Protein AF-A0A5E4IRG2-F1 (afdb_monomer)

Secondary structure (DSSP, 8-state):
---S------SS--HHHHHHHHHHHHH--S--EE-SS--SHHHHHHHHHHT-SEE---HHHHHHHTSTTHHHHHHHHHHHHHHHH-

Mean predicted aligned error: 8.49 Å

Radius of gyration: 13.73 Å; Cα contacts (8 Å, |Δi|>4): 96; chains: 1; bounding box: 34×24×32 Å

Foldseek 3Di:
DDDPDDQDADPDDPVVQLVVLLVCVVVDPDAAEAEHRPQALVVLLSNVVSVHPYYHYDPNLVVLCPDVVSVVVSVVVVVSNVVSND

Nearest PDB structures (foldseek):
  5n2p-assembly1_A  TM=6.704E-01  e=8.360E-03  Saccharolobus solfataricus
  1ep3-assembly1_A  TM=6.184E-01  e=1.720E-02  Lactococcus lactis
  1ep2-assembly1_A-2  TM=6.128E-01  e=5.247E-02  Lactococcus lactis
  1p0n-assembly1_B  TM=8.086E-01  e=1.005E+00  Bacillus subtilis
  1p0k-assembly1_A  TM=8.010E-01  e=1.146E+00  Bacillus subtilis

Solvent-accessible surface area (backbone atoms only — not comparable to full-atom values): 5145 Å² total; per-residue (Å²): 142,86,82,91,77,70,92,52,84,37,98,65,79,55,70,66,57,48,52,48,44,40,56,46,52,75,76,41,92,65,87,43,71,48,62,80,36,50,75,51,43,65,53,46,41,52,40,47,73,39,64,35,75,44,77,41,64,57,60,54,50,56,57,38,50,75,40,89,64,10,70,61,48,42,54,50,51,53,51,52,41,48,68,37,68,110

Sequence (86 aa):
MARFGVTGERSEMSPVTIEAVKRIKKVCKLPVYVGFGISTPEHVKLLKKAGADGAIIGSAIIKLLDEKDGIKRVADFTKELKLASE

pLDDT: mean 75.39, std 13.15, range [38.06, 89.06]

Structure (mmCIF, N/CA/C/O backbone):
data_AF-A0A5E4IRG2-F1
#
_entry.id   AF-A0A5E4IRG2-F1
#
loop_
_atom_site.group_PDB
_atom_site.id
_atom_site.type_symbol
_atom_site.label_atom_id
_atom_site.label_alt_id
_atom_site.label_comp_id
_atom_site.label_asym_id
_atom_site.label_entity_id
_atom_site.label_seq_id
_atom_site.pdbx_PDB_ins_code
_atom_site.Cartn_x
_atom_site.Cartn_y
_atom_site.Cartn_z
_atom_site.occupancy
_atom_site.B_iso_or_equiv
_atom_site.auth_seq_id
_atom_site.auth_comp_id
_atom_site.auth_asym_id
_atom_site.auth_atom_id
_atom_site.pdbx_PDB_model_num
ATOM 1 N N . MET A 1 1 ?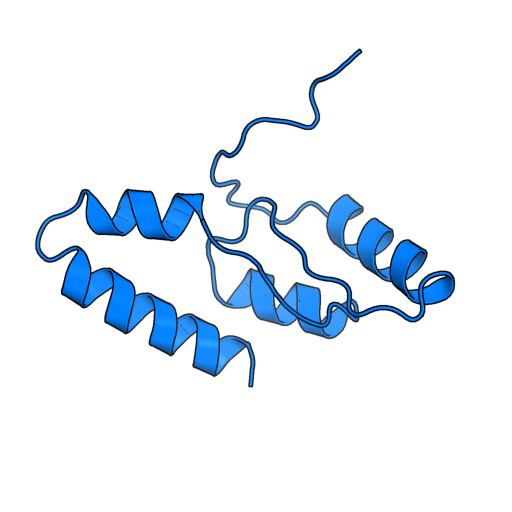 -20.332 18.075 -13.993 1.00 38.06 1 MET A N 1
ATOM 2 C CA . MET A 1 1 ? -19.683 17.775 -12.699 1.00 38.06 1 MET A CA 1
ATOM 3 C C . MET A 1 1 ? -18.879 16.486 -12.827 1.00 38.06 1 MET A C 1
ATOM 5 O O . MET A 1 1 ? -19.456 15.420 -12.729 1.00 38.06 1 MET A O 1
ATOM 9 N N . ALA A 1 2 ? -17.579 16.591 -13.114 1.00 46.78 2 ALA A N 1
ATOM 10 C CA . ALA A 1 2 ? -16.578 15.532 -12.940 1.00 46.78 2 ALA A CA 1
ATOM 11 C C . ALA A 1 2 ? -15.202 16.129 -13.267 1.00 46.78 2 ALA A C 1
ATOM 13 O O . ALA A 1 2 ? -14.938 16.347 -14.440 1.00 46.78 2 ALA A O 1
ATOM 14 N N . ARG A 1 3 ? -14.351 16.420 -12.269 1.00 41.44 3 ARG A N 1
ATOM 15 C CA . ARG A 1 3 ? -12.884 16.574 -12.440 1.00 41.44 3 ARG A CA 1
ATOM 16 C C . ARG A 1 3 ? -12.117 16.279 -11.133 1.00 41.44 3 ARG A C 1
ATOM 18 O O . ARG A 1 3 ? -11.227 17.020 -10.741 1.00 41.44 3 ARG A O 1
ATOM 25 N N . PHE A 1 4 ? -12.426 15.157 -10.484 1.00 47.34 4 PHE A N 1
ATOM 26 C CA . PHE A 1 4 ? -11.473 14.427 -9.631 1.00 47.34 4 PHE A CA 1
ATOM 27 C C . PHE A 1 4 ? -11.113 13.137 -10.373 1.00 47.34 4 PHE A C 1
ATOM 29 O O . PHE A 1 4 ? -11.537 12.050 -10.009 1.00 47.34 4 PHE A O 1
ATOM 36 N N . GLY A 1 5 ? -10.463 13.275 -11.527 1.00 53.47 5 GLY A N 1
ATOM 37 C CA . GLY A 1 5 ? -10.324 12.166 -12.464 1.00 53.47 5 GLY A CA 1
ATOM 38 C C . GLY A 1 5 ? -9.444 12.531 -13.642 1.00 53.47 5 GLY A C 1
ATOM 39 O O . GLY A 1 5 ? -9.936 12.893 -14.702 1.00 53.47 5 GLY A O 1
ATOM 40 N N . VAL A 1 6 ? -8.137 12.440 -13.433 1.00 40.75 6 VAL A N 1
ATOM 41 C CA . VAL A 1 6 ? -7.215 11.943 -14.453 1.00 40.75 6 VAL A CA 1
ATOM 42 C C . VAL A 1 6 ? -6.325 10.934 -13.738 1.00 40.75 6 VAL A C 1
ATOM 44 O O . VAL A 1 6 ? -5.843 11.206 -12.638 1.00 40.75 6 VAL A O 1
ATOM 47 N N . THR A 1 7 ? -6.146 9.761 -14.330 1.00 47.16 7 THR A N 1
ATOM 48 C CA . THR A 1 7 ? -5.252 8.669 -13.906 1.00 47.16 7 THR A CA 1
ATOM 49 C C . THR A 1 7 ? -3.775 9.037 -14.113 1.00 47.16 7 THR A C 1
ATOM 51 O O . THR A 1 7 ? -2.979 8.227 -14.586 1.00 47.16 7 THR A O 1
ATOM 54 N N . GLY A 1 8 ? -3.415 10.283 -13.797 1.00 44.38 8 GLY A N 1
ATOM 55 C CA . GLY A 1 8 ? -2.063 10.815 -13.895 1.00 44.38 8 GLY A CA 1
ATOM 56 C C . GLY A 1 8 ? -1.336 10.672 -12.566 1.00 44.38 8 GLY A C 1
ATOM 57 O O . GLY A 1 8 ? -1.913 10.932 -11.507 1.00 44.38 8 GLY A O 1
ATOM 58 N N . GLU A 1 9 ? -0.074 10.257 -12.636 1.00 46.28 9 GLU A N 1
ATOM 59 C CA . GLU A 1 9 ? 0.867 10.337 -11.522 1.00 46.28 9 GLU A CA 1
ATOM 60 C C . GLU A 1 9 ? 0.782 11.736 -10.886 1.00 46.28 9 GLU A C 1
ATOM 62 O O . GLU A 1 9 ? 0.951 12.757 -11.552 1.00 46.28 9 GLU A O 1
ATOM 67 N N . ARG A 1 10 ? 0.431 11.812 -9.604 1.00 54.44 10 ARG A N 1
ATOM 68 C CA . ARG A 1 10 ? 0.560 13.051 -8.836 1.00 54.44 10 ARG A CA 1
ATOM 69 C C . ARG A 1 10 ? 1.676 12.827 -7.839 1.00 54.44 10 ARG A C 1
ATOM 71 O O . ARG A 1 10 ? 1.628 11.860 -7.085 1.00 54.44 10 ARG A O 1
ATOM 78 N N . SER A 1 11 ? 2.654 13.726 -7.852 1.00 51.12 11 SER A N 1
ATOM 79 C CA . SER A 1 11 ? 3.805 13.684 -6.948 1.00 51.12 11 SER A CA 1
ATOM 80 C C . SER A 1 11 ? 3.423 13.860 -5.479 1.00 51.12 11 SER A C 1
ATOM 82 O O . SER A 1 11 ? 4.200 13.488 -4.613 1.00 51.12 11 SER A O 1
ATOM 84 N N . GLU A 1 12 ? 2.225 14.380 -5.192 1.00 52.28 12 GLU A N 1
ATOM 85 C CA . GLU A 1 12 ? 1.742 14.609 -3.832 1.00 52.28 12 GLU A CA 1
ATOM 86 C C . GLU A 1 12 ? 0.444 13.848 -3.562 1.00 52.28 12 GLU A C 1
ATOM 88 O O . GLU A 1 12 ? -0.586 14.037 -4.225 1.00 52.28 12 GLU A O 1
ATOM 93 N N . MET A 1 13 ? 0.486 12.992 -2.541 1.00 59.44 13 MET A N 1
ATOM 94 C CA . MET A 1 13 ? -0.708 12.397 -1.963 1.00 59.44 13 MET A CA 1
ATOM 95 C C . MET A 1 13 ? -1.546 13.494 -1.306 1.00 59.44 13 MET A C 1
ATOM 97 O O . MET A 1 13 ? -1.176 14.046 -0.273 1.00 59.44 13 MET A O 1
ATOM 101 N N . SER A 1 14 ? -2.700 13.803 -1.897 1.00 62.47 14 SER A N 1
ATOM 102 C CA . SER A 1 14 ? -3.586 14.816 -1.330 1.00 62.47 14 SER A CA 1
ATOM 103 C C . SER A 1 14 ? -4.051 14.386 0.072 1.00 62.47 14 SER A C 1
ATOM 105 O O . SER A 1 14 ? -4.524 13.253 0.225 1.00 62.47 14 SER A O 1
ATOM 107 N N . PRO A 1 15 ? -3.993 15.269 1.089 1.00 65.94 15 PRO A N 1
ATOM 108 C CA . PRO A 1 15 ? -4.479 14.968 2.441 1.00 65.94 15 PRO A CA 1
ATOM 109 C C . PRO A 1 15 ? -5.959 14.550 2.454 1.00 65.94 15 PRO A C 1
ATOM 111 O O . PRO A 1 15 ? -6.384 13.773 3.309 1.00 65.94 15 PRO A O 1
ATOM 114 N N . VAL A 1 16 ? -6.717 14.972 1.437 1.00 68.75 16 VAL A N 1
ATOM 115 C CA . VAL A 1 16 ? -8.104 14.564 1.183 1.00 68.75 16 VAL A CA 1
ATOM 116 C C . VAL A 1 16 ? -8.234 13.046 1.006 1.00 68.75 16 VAL A C 1
ATOM 118 O O . VAL A 1 16 ? -9.198 12.455 1.487 1.00 68.75 16 VAL A O 1
ATOM 121 N N . THR A 1 17 ? -7.262 12.384 0.371 1.00 73.38 17 THR A N 1
ATOM 122 C CA . THR A 1 17 ? -7.277 10.925 0.174 1.00 73.38 17 THR A CA 1
ATOM 123 C C . THR A 1 17 ? -7.129 10.188 1.503 1.00 73.38 17 THR A C 1
ATOM 125 O O . THR A 1 17 ? -7.854 9.232 1.760 1.00 73.38 17 THR A O 1
ATOM 128 N N . ILE A 1 18 ? -6.234 10.652 2.380 1.00 76.44 18 ILE A N 1
ATOM 129 C CA . ILE A 1 18 ? -6.014 10.052 3.706 1.00 76.44 18 ILE A CA 1
ATOM 130 C C . ILE A 1 18 ? -7.271 10.214 4.571 1.00 76.44 18 ILE A C 1
ATOM 132 O O . ILE A 1 18 ? -7.702 9.269 5.236 1.00 76.44 18 ILE A O 1
ATOM 136 N N . GLU A 1 19 ? -7.893 11.393 4.544 1.00 80.19 19 GLU A N 1
ATOM 137 C CA . GLU A 1 19 ? -9.131 11.638 5.283 1.00 80.19 19 GLU A CA 1
ATOM 138 C C . GLU A 1 19 ? -10.297 10.796 4.748 1.00 80.19 19 GLU A C 1
ATOM 140 O O . GLU A 1 19 ? -11.041 10.198 5.532 1.00 80.19 19 GLU A O 1
ATOM 145 N N . ALA A 1 20 ? -10.411 10.666 3.423 1.00 81.19 20 ALA A N 1
ATOM 146 C CA . ALA A 1 20 ? -11.404 9.810 2.785 1.00 81.19 20 ALA A CA 1
ATOM 147 C C . ALA A 1 20 ? -11.235 8.342 3.202 1.00 81.19 20 ALA A C 1
ATOM 149 O O . ALA A 1 20 ? -12.215 7.712 3.597 1.00 81.19 20 ALA A O 1
ATOM 150 N N . VAL A 1 21 ? -10.005 7.818 3.203 1.00 82.81 21 VAL A N 1
ATOM 151 C CA . VAL A 1 21 ? -9.705 6.454 3.672 1.00 82.81 21 VAL A CA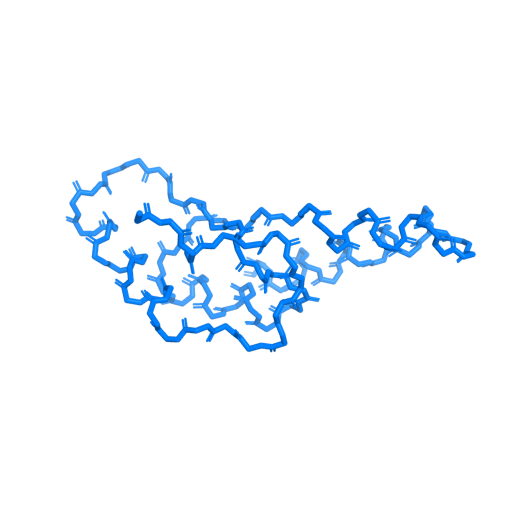 1
ATOM 152 C C . VAL A 1 21 ? -10.141 6.271 5.120 1.00 82.81 21 VAL A C 1
ATOM 154 O O . VAL A 1 21 ? -10.886 5.337 5.413 1.00 82.81 21 VAL A O 1
ATOM 157 N N . LYS A 1 22 ? -9.761 7.185 6.022 1.00 82.62 22 LYS A N 1
ATOM 158 C CA . LYS A 1 22 ? -10.163 7.115 7.438 1.00 82.62 22 LYS A CA 1
ATOM 159 C C . LYS A 1 22 ? -11.680 7.143 7.606 1.00 82.62 22 LYS A C 1
ATOM 161 O O . LYS A 1 22 ? -12.223 6.417 8.439 1.00 82.62 22 LYS A O 1
ATOM 166 N N . ARG A 1 23 ? -12.379 7.975 6.831 1.00 84.62 23 ARG A N 1
ATOM 167 C CA . ARG A 1 23 ? -13.841 8.091 6.886 1.00 84.62 23 ARG A CA 1
ATOM 168 C C . ARG A 1 23 ? -14.526 6.830 6.366 1.00 84.62 23 ARG A C 1
ATOM 170 O O . ARG A 1 23 ? -15.449 6.347 7.014 1.00 84.62 23 ARG A O 1
ATOM 177 N N . ILE A 1 24 ? -14.048 6.277 5.252 1.00 84.06 24 ILE A N 1
ATOM 178 C CA . ILE A 1 24 ? -14.567 5.036 4.664 1.00 84.06 24 ILE A CA 1
ATOM 179 C C . ILE A 1 24 ? -14.301 3.862 5.605 1.00 84.06 24 ILE A C 1
ATOM 181 O O . ILE A 1 24 ? -15.216 3.093 5.876 1.00 84.06 24 ILE A O 1
ATOM 185 N N . LYS A 1 25 ? -13.103 3.757 6.188 1.00 83.06 25 LYS A N 1
ATOM 186 C CA . LYS A 1 25 ? -12.749 2.666 7.108 1.00 83.06 25 LYS A CA 1
ATOM 187 C C . LYS A 1 25 ? -13.581 2.670 8.398 1.00 83.06 25 LYS A C 1
ATOM 189 O O . LYS A 1 25 ? -13.820 1.614 8.969 1.00 83.06 25 LYS A O 1
ATOM 194 N N . LYS A 1 26 ? -14.077 3.833 8.840 1.00 84.12 26 LYS A N 1
ATOM 195 C CA . LYS A 1 26 ? -14.998 3.930 9.989 1.00 84.12 26 LYS A CA 1
ATOM 196 C C . LYS A 1 26 ? -16.379 3.326 9.723 1.00 84.12 26 LYS A C 1
ATOM 198 O O . LYS A 1 26 ? -17.032 2.900 10.668 1.00 84.12 26 LYS A O 1
ATOM 203 N N . VAL A 1 27 ? -16.838 3.322 8.472 1.00 86.75 27 VAL A N 1
ATOM 204 C CA . VAL A 1 27 ? -18.192 2.865 8.101 1.00 86.75 27 VAL A CA 1
ATOM 205 C C . VAL A 1 27 ? -18.185 1.547 7.327 1.00 86.75 27 VAL A C 1
ATOM 207 O O . VAL A 1 27 ? -19.187 0.839 7.303 1.00 86.75 27 VAL A O 1
ATOM 210 N N . CYS A 1 28 ? -17.056 1.199 6.712 1.00 78.88 28 CYS A N 1
ATOM 211 C CA . CYS A 1 28 ? -16.896 0.036 5.859 1.00 78.88 28 CYS A CA 1
ATOM 212 C C . CYS A 1 28 ? -16.047 -1.026 6.561 1.00 78.88 28 CYS A C 1
ATOM 214 O O . CYS A 1 28 ? -14.905 -0.778 6.943 1.00 78.88 28 CYS A O 1
ATOM 216 N N . LYS A 1 29 ? -16.608 -2.230 6.696 1.00 80.19 29 LYS A N 1
ATOM 217 C CA . LYS A 1 29 ? -15.912 -3.405 7.247 1.00 80.19 29 LYS A CA 1
ATOM 218 C C . LYS A 1 29 ? -15.144 -4.200 6.185 1.00 80.19 29 LYS A C 1
ATOM 220 O O . LYS A 1 29 ? -14.445 -5.146 6.528 1.00 80.19 29 LYS A O 1
ATOM 225 N N . LEU A 1 30 ? -15.297 -3.840 4.911 1.00 85.19 30 LEU A N 1
ATOM 226 C CA . LEU A 1 30 ? -1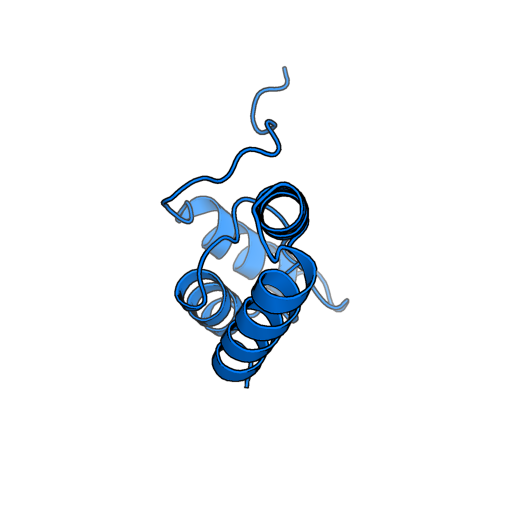4.573 -4.453 3.802 1.00 85.19 30 LEU A CA 1
ATOM 227 C C . LEU A 1 30 ? -13.144 -3.890 3.714 1.00 85.19 30 LEU A C 1
ATOM 229 O O . LEU A 1 30 ? -12.892 -2.774 4.186 1.00 85.19 30 LEU A O 1
ATOM 233 N N . PRO A 1 31 ? -12.206 -4.640 3.115 1.00 82.38 31 PRO A N 1
ATOM 234 C CA . PRO A 1 31 ? -10.863 -4.139 2.862 1.00 82.38 31 PRO A CA 1
ATOM 235 C C . PRO A 1 31 ? -10.903 -2.936 1.907 1.00 82.38 31 PRO A C 1
ATOM 237 O O . PRO A 1 31 ? -11.579 -2.953 0.876 1.00 82.38 31 PRO A O 1
ATOM 240 N N . VAL A 1 32 ? -10.191 -1.872 2.273 1.00 83.06 32 VAL A N 1
ATOM 241 C CA . VAL A 1 32 ? -10.135 -0.595 1.560 1.00 83.06 32 VAL A CA 1
ATOM 242 C C . VAL A 1 32 ? -8.814 -0.512 0.806 1.00 83.06 32 VAL A C 1
ATOM 244 O O . VAL A 1 32 ? -7.745 -0.422 1.409 1.00 83.06 32 VAL A O 1
ATOM 247 N N . TYR A 1 33 ? -8.906 -0.491 -0.521 1.00 82.81 33 TYR A N 1
ATOM 248 C CA . TYR A 1 33 ? -7.769 -0.324 -1.423 1.00 82.81 33 TYR A CA 1
ATOM 249 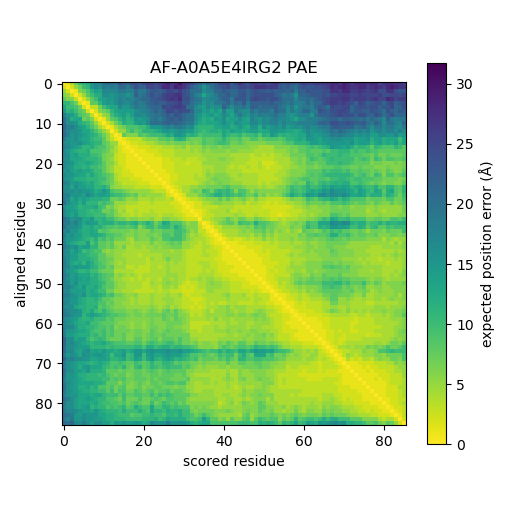C C . TYR A 1 33 ? -7.792 1.063 -2.063 1.00 82.81 33 TYR A C 1
ATOM 251 O O . TYR A 1 33 ? -8.852 1.556 -2.453 1.00 82.81 33 TYR A O 1
ATOM 259 N N . VAL A 1 34 ? -6.625 1.692 -2.199 1.00 81.94 34 VAL A N 1
ATOM 260 C CA . VAL A 1 34 ? -6.500 3.046 -2.767 1.00 81.94 34 VAL A CA 1
ATOM 261 C C . VAL A 1 34 ? -5.707 2.998 -4.062 1.00 81.94 34 VAL A C 1
ATOM 263 O O . VAL A 1 34 ? -4.623 2.437 -4.077 1.00 81.94 34 VAL A O 1
ATOM 266 N N . GLY A 1 35 ? -6.231 3.586 -5.141 1.00 75.38 35 GLY A N 1
ATOM 267 C CA . GLY A 1 35 ? -5.628 3.501 -6.482 1.00 75.38 35 GLY A CA 1
ATOM 268 C C . GLY A 1 35 ? -5.232 4.822 -7.140 1.00 75.38 35 GLY A C 1
ATOM 269 O O . GLY A 1 35 ? -4.895 4.840 -8.320 1.00 75.38 35 GLY A O 1
ATOM 270 N N . PHE A 1 36 ? -5.308 5.946 -6.426 1.00 69.06 36 P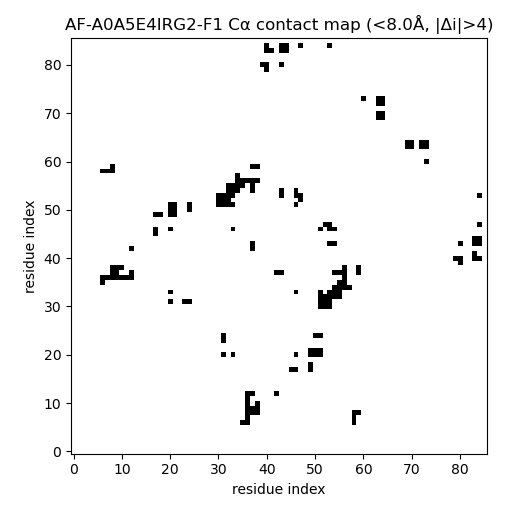HE A N 1
ATOM 271 C CA . PHE A 1 36 ? -5.089 7.271 -7.013 1.00 69.06 36 PHE A CA 1
ATOM 272 C C . PHE A 1 36 ? -3.708 7.837 -6.661 1.00 69.06 36 PHE A C 1
ATOM 274 O O . PHE A 1 36 ? -3.459 8.177 -5.508 1.00 69.06 36 PHE A O 1
ATOM 281 N N . GLY A 1 37 ? -2.838 7.994 -7.668 1.00 63.56 37 GLY A N 1
ATOM 282 C CA . GLY A 1 37 ? -1.585 8.760 -7.554 1.00 63.56 37 GLY A CA 1
ATOM 283 C C . GLY A 1 37 ? -0.489 8.100 -6.711 1.00 63.56 37 GLY A C 1
ATOM 284 O O . GLY A 1 37 ? 0.310 8.784 -6.076 1.00 63.56 37 GLY A O 1
ATOM 285 N N . ILE A 1 38 ? -0.456 6.770 -6.657 1.00 71.38 38 ILE A N 1
ATOM 286 C CA . ILE A 1 38 ? 0.568 6.038 -5.910 1.00 71.38 38 ILE A CA 1
ATOM 287 C C . ILE A 1 38 ? 1.738 5.768 -6.850 1.00 71.38 38 ILE A C 1
ATOM 289 O O . ILE A 1 38 ? 1.669 4.877 -7.693 1.00 71.38 38 ILE A O 1
ATOM 293 N N . SER A 1 39 ? 2.792 6.566 -6.705 1.00 70.62 39 SER A N 1
ATOM 294 C CA . SER A 1 39 ? 4.008 6.463 -7.521 1.00 70.62 39 SER A CA 1
ATOM 295 C C . SER A 1 39 ? 5.269 6.245 -6.684 1.00 70.62 39 SER A C 1
ATOM 297 O O . SER A 1 39 ? 6.329 6.009 -7.248 1.00 70.62 39 SER A O 1
ATOM 299 N N . THR A 1 40 ? 5.172 6.313 -5.353 1.00 74.94 40 THR A N 1
ATOM 300 C CA . THR A 1 40 ? 6.314 6.189 -4.438 1.00 74.94 40 THR A CA 1
ATOM 301 C C . THR A 1 40 ? 6.012 5.234 -3.278 1.00 74.94 40 THR A C 1
ATOM 303 O O . THR A 1 40 ? 4.857 5.101 -2.857 1.00 74.94 40 THR A O 1
ATOM 306 N N . PRO A 1 41 ? 7.040 4.588 -2.702 1.00 78.25 41 PRO A N 1
ATOM 307 C CA . PRO A 1 41 ? 6.888 3.752 -1.509 1.00 78.25 41 PRO A CA 1
ATOM 308 C C . PRO A 1 41 ? 6.387 4.540 -0.286 1.00 78.25 41 PRO A C 1
ATOM 310 O O . PRO A 1 41 ? 5.675 4.004 0.564 1.00 78.25 41 PRO A O 1
ATOM 313 N N . GLU A 1 42 ? 6.699 5.832 -0.190 1.00 78.69 42 GLU A N 1
ATOM 314 C CA . GLU A 1 42 ? 6.223 6.688 0.903 1.00 78.69 42 GLU A CA 1
ATOM 315 C C . GLU A 1 42 ? 4.701 6.859 0.898 1.00 78.69 42 GLU A C 1
ATOM 317 O O . GLU A 1 42 ? 4.071 6.825 1.958 1.00 78.69 42 GLU A O 1
ATOM 322 N N . HIS A 1 43 ? 4.090 6.948 -0.288 1.00 76.25 43 HIS A N 1
ATOM 323 C CA . HIS A 1 43 ? 2.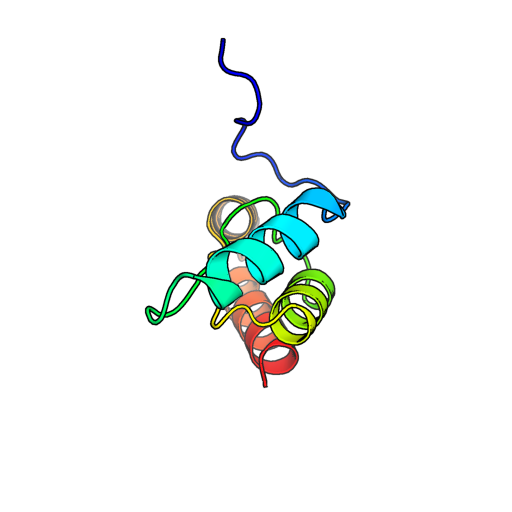635 6.965 -0.435 1.00 76.25 43 HIS A CA 1
ATOM 324 C C . HIS A 1 43 ? 2.007 5.699 0.168 1.00 76.25 43 HIS A C 1
ATOM 326 O O . HIS A 1 43 ? 1.022 5.785 0.901 1.00 76.25 43 HIS A O 1
ATOM 332 N N . VAL A 1 44 ? 2.610 4.528 -0.053 1.00 78.31 44 VAL A N 1
ATOM 333 C CA . VAL A 1 44 ? 2.132 3.259 0.523 1.00 78.31 44 VAL A CA 1
ATOM 334 C C . VAL A 1 44 ? 2.197 3.287 2.053 1.00 78.31 44 VAL A C 1
ATOM 336 O O . VAL A 1 44 ? 1.215 2.946 2.717 1.00 78.31 44 VAL A O 1
ATOM 339 N N . LYS A 1 45 ? 3.298 3.788 2.631 1.00 81.12 45 LYS A N 1
ATOM 340 C CA . LYS A 1 45 ? 3.444 3.931 4.092 1.00 81.12 45 LYS A CA 1
ATOM 341 C C . LYS A 1 45 ? 2.402 4.878 4.691 1.00 81.12 45 LYS A C 1
ATOM 343 O O . LYS A 1 45 ? 1.847 4.586 5.753 1.00 81.12 45 LYS A O 1
ATOM 348 N N . LEU A 1 46 ? 2.116 6.000 4.027 1.00 79.31 46 LEU A N 1
ATOM 349 C CA . LEU A 1 46 ? 1.090 6.953 4.466 1.00 79.31 46 LEU A CA 1
ATOM 350 C C . LEU A 1 46 ? -0.315 6.338 4.428 1.00 79.31 46 LEU A C 1
ATOM 352 O O . LEU A 1 46 ? -1.080 6.509 5.378 1.00 79.31 46 LEU A O 1
ATOM 356 N N . LEU A 1 47 ? -0.640 5.577 3.381 1.00 79.94 47 LEU A N 1
ATOM 357 C CA . LEU A 1 47 ? -1.927 4.886 3.253 1.00 79.94 47 LEU A CA 1
ATOM 358 C C . LEU A 1 47 ? -2.107 3.798 4.309 1.00 79.94 47 LEU A C 1
ATOM 360 O O . LEU A 1 47 ? -3.167 3.722 4.934 1.00 79.94 47 LEU A O 1
ATOM 364 N N . LYS A 1 48 ? -1.058 3.015 4.571 1.00 81.50 48 LYS A N 1
ATOM 365 C CA . LYS A 1 48 ? -1.058 2.016 5.645 1.00 81.50 48 LYS A CA 1
ATOM 366 C C . LYS A 1 48 ? -1.286 2.682 7.007 1.00 81.50 48 LYS A C 1
ATOM 368 O O . LYS A 1 48 ? -2.158 2.256 7.760 1.00 81.50 48 LYS A O 1
ATOM 373 N N . LYS A 1 49 ? -0.606 3.805 7.288 1.00 82.25 49 LYS A N 1
ATOM 374 C CA . LYS A 1 49 ? -0.855 4.627 8.494 1.00 82.25 49 LYS A CA 1
ATOM 375 C C . LYS A 1 49 ? -2.276 5.201 8.554 1.00 82.25 49 LYS A C 1
ATOM 377 O O . LYS A 1 49 ? -2.797 5.426 9.644 1.00 82.25 49 LYS A O 1
ATOM 382 N N . ALA A 1 50 ? -2.906 5.459 7.410 1.00 79.94 50 ALA A N 1
ATOM 383 C CA . ALA A 1 50 ? -4.289 5.924 7.334 1.00 79.94 50 ALA A CA 1
ATOM 384 C C . ALA A 1 50 ? -5.327 4.809 7.565 1.00 79.94 50 ALA A C 1
ATOM 386 O O . ALA A 1 50 ? -6.501 5.123 7.765 1.00 79.94 50 ALA A O 1
ATOM 387 N N . GLY A 1 51 ? -4.909 3.539 7.570 1.00 81.88 51 GLY A N 1
ATOM 388 C CA . GLY A 1 51 ? -5.786 2.379 7.741 1.00 81.88 51 GLY A CA 1
ATOM 389 C C . GLY A 1 51 ? -6.302 1.778 6.432 1.00 81.88 51 GLY A C 1
ATOM 390 O O . GLY A 1 51 ? -7.319 1.085 6.457 1.00 81.88 51 GLY A O 1
ATOM 391 N N . ALA A 1 52 ? -5.641 2.050 5.300 1.00 84.12 52 ALA A N 1
ATOM 392 C CA . ALA A 1 52 ? -5.882 1.314 4.062 1.00 84.12 52 ALA A CA 1
ATOM 393 C C . ALA A 1 52 ? -5.287 -0.099 4.157 1.00 84.12 52 ALA A C 1
ATOM 395 O O . ALA A 1 52 ? -4.195 -0.281 4.696 1.00 84.12 52 ALA A O 1
ATOM 396 N N . ASP A 1 53 ? -5.983 -1.081 3.590 1.00 83.25 53 ASP A N 1
ATOM 397 C CA . ASP A 1 53 ? -5.535 -2.478 3.533 1.00 83.25 53 ASP A CA 1
ATOM 398 C C . ASP A 1 53 ? -4.602 -2.728 2.339 1.00 83.25 53 ASP A C 1
ATOM 400 O O . ASP A 1 53 ? -3.879 -3.721 2.312 1.00 83.25 53 ASP A O 1
ATOM 404 N N . GLY A 1 54 ? -4.588 -1.824 1.355 1.00 80.00 54 GLY A N 1
ATOM 405 C CA . GLY A 1 54 ? -3.661 -1.912 0.236 1.00 80.00 54 GLY A CA 1
ATOM 406 C C . GLY A 1 54 ? -3.684 -0.724 -0.722 1.00 80.00 54 GLY A C 1
ATOM 407 O O . GLY A 1 54 ? -4.515 0.185 -0.645 1.00 80.00 54 GLY A O 1
ATOM 408 N N . ALA A 1 55 ? -2.741 -0.767 -1.657 1.00 83.50 55 ALA A N 1
ATOM 409 C CA . ALA A 1 55 ? -2.534 0.215 -2.710 1.00 83.50 55 ALA A CA 1
ATOM 410 C C . ALA A 1 55 ? -2.660 -0.455 -4.087 1.00 83.50 55 ALA A C 1
ATOM 412 O O . ALA A 1 55 ? -2.165 -1.561 -4.287 1.00 83.50 55 ALA A O 1
ATOM 413 N N . ILE A 1 56 ? -3.303 0.219 -5.038 1.00 82.94 56 ILE A N 1
ATOM 414 C CA . ILE A 1 56 ? -3.428 -0.202 -6.435 1.00 82.94 56 ILE A CA 1
ATOM 415 C C . ILE A 1 56 ? -2.580 0.743 -7.281 1.00 82.94 56 ILE A C 1
ATOM 417 O O . ILE A 1 56 ? -2.753 1.961 -7.244 1.00 82.94 56 ILE A O 1
ATOM 421 N N . ILE A 1 57 ? -1.650 0.179 -8.045 1.00 82.31 57 ILE A N 1
ATOM 422 C CA . ILE A 1 57 ? -0.646 0.942 -8.784 1.00 82.31 57 ILE A CA 1
ATOM 423 C C . ILE A 1 57 ? -0.710 0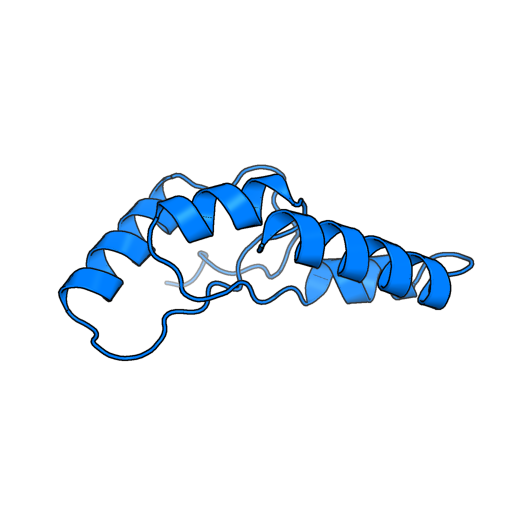.499 -10.241 1.00 82.31 57 ILE A C 1
ATOM 425 O O . ILE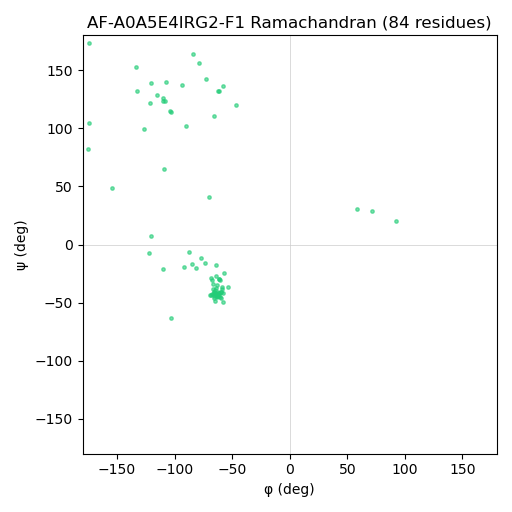 A 1 57 ? -0.206 -0.556 -10.597 1.00 82.31 57 ILE A O 1
ATOM 429 N N . GLY A 1 58 ? -1.396 1.284 -11.071 1.00 79.69 58 GLY A N 1
ATOM 430 C CA . GLY A 1 58 ? -1.565 0.992 -12.498 1.00 79.69 58 GLY A CA 1
ATOM 431 C C . GLY A 1 58 ? -0.659 1.855 -13.369 1.00 79.69 58 GLY A C 1
ATOM 432 O O . GLY A 1 58 ? 0.248 1.353 -14.027 1.00 79.69 58 GLY A O 1
ATOM 433 N N . SER A 1 59 ? -0.872 3.174 -13.334 1.00 78.25 59 SER A N 1
ATOM 434 C CA . SER A 1 59 ? -0.200 4.117 -14.238 1.00 78.25 59 SER A CA 1
ATOM 435 C C . SER A 1 59 ?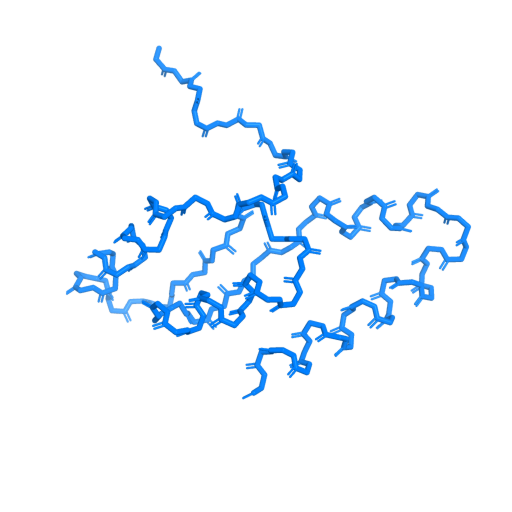 1.327 4.086 -14.124 1.00 78.25 59 SER A C 1
ATOM 437 O O . SER A 1 59 ? 2.010 4.157 -15.140 1.00 78.25 59 SER A O 1
ATOM 439 N N . ALA A 1 60 ? 1.871 3.928 -12.911 1.00 79.81 60 ALA A N 1
ATOM 440 C CA . ALA A 1 60 ? 3.317 3.848 -12.704 1.00 79.81 60 ALA A CA 1
ATOM 441 C C . ALA A 1 60 ? 3.925 2.574 -13.318 1.00 79.81 60 ALA A C 1
ATOM 443 O O . ALA A 1 60 ? 4.990 2.643 -13.919 1.00 79.81 60 ALA A O 1
ATOM 444 N N . ILE A 1 61 ? 3.228 1.432 -13.243 1.00 83.00 61 ILE A N 1
ATOM 445 C CA . ILE A 1 61 ? 3.693 0.173 -13.849 1.00 83.00 61 ILE A CA 1
ATOM 446 C C . ILE A 1 61 ? 3.722 0.294 -15.373 1.00 83.00 61 ILE A C 1
ATOM 448 O O . ILE A 1 61 ? 4.715 -0.071 -15.990 1.00 83.00 61 ILE A O 1
ATOM 452 N N . ILE A 1 62 ? 2.657 0.834 -15.975 1.00 84.25 62 ILE A N 1
ATOM 453 C CA . ILE A 1 62 ? 2.577 1.014 -17.434 1.00 84.25 62 ILE A CA 1
ATOM 454 C C . ILE A 1 62 ? 3.686 1.957 -17.915 1.00 84.25 62 ILE A C 1
ATOM 456 O O . ILE A 1 62 ? 4.339 1.670 -18.911 1.00 84.25 62 ILE A O 1
ATOM 460 N N . LYS A 1 63 ? 3.945 3.043 -17.177 1.00 82.75 63 LYS A N 1
ATOM 461 C CA . LYS A 1 63 ? 5.016 3.993 -17.498 1.00 82.75 63 LYS A CA 1
ATOM 462 C C . LYS A 1 63 ? 6.406 3.354 -17.426 1.00 82.75 63 LYS A C 1
ATOM 464 O O . LYS A 1 63 ? 7.215 3.575 -18.315 1.00 82.75 63 LYS A O 1
ATOM 469 N N . LEU A 1 64 ? 6.669 2.541 -16.402 1.00 84.75 64 LEU A N 1
ATOM 470 C CA . LEU A 1 64 ? 7.933 1.807 -16.276 1.00 84.75 64 LEU A CA 1
ATOM 471 C C . LEU A 1 64 ? 8.094 0.745 -17.366 1.00 84.75 64 LEU A C 1
ATOM 473 O O . LEU A 1 64 ? 9.211 0.494 -17.805 1.00 84.75 64 LEU A O 1
ATOM 477 N N . LEU A 1 65 ? 6.994 0.127 -17.801 1.00 84.88 65 LEU A N 1
ATOM 478 C CA . LEU A 1 65 ? 7.007 -0.881 -18.857 1.00 84.88 65 LEU A CA 1
ATOM 479 C C . LEU A 1 65 ? 7.368 -0.292 -20.231 1.00 84.88 65 LEU A C 1
ATOM 481 O O . LEU A 1 65 ? 7.967 -0.996 -21.038 1.00 84.88 65 LEU A O 1
ATOM 485 N N . ASP A 1 66 ? 7.028 0.976 -20.471 1.00 86.69 66 ASP A N 1
ATOM 486 C CA . ASP A 1 66 ? 7.349 1.712 -21.704 1.00 86.69 66 ASP A CA 1
ATOM 487 C C . ASP A 1 66 ? 8.843 2.101 -21.803 1.00 86.69 66 ASP A C 1
ATOM 489 O O . ASP A 1 66 ? 9.352 2.405 -22.880 1.00 86.69 66 ASP A O 1
ATOM 493 N N . GLU A 1 67 ? 9.589 2.051 -20.693 1.00 84.81 67 GLU A N 1
ATOM 494 C CA . GLU A 1 67 ? 11.023 2.348 -20.679 1.00 84.81 67 GLU A CA 1
ATOM 495 C C . GLU A 1 67 ? 11.913 1.150 -21.074 1.00 84.81 67 GLU A C 1
ATOM 497 O O . GLU A 1 67 ? 11.521 -0.021 -21.047 1.00 84.81 67 GLU A O 1
ATOM 502 N N . LYS A 1 68 ? 13.185 1.436 -21.400 1.00 83.69 68 LYS A N 1
ATOM 503 C CA . LYS A 1 68 ? 14.207 0.393 -21.600 1.00 83.69 68 LYS A CA 1
ATOM 504 C C . LYS A 1 68 ? 14.348 -0.464 -20.339 1.00 83.69 68 LYS A C 1
ATOM 506 O O . LYS A 1 68 ? 14.396 0.063 -19.230 1.00 83.69 68 LYS A O 1
ATOM 511 N N . ASP A 1 69 ? 14.426 -1.783 -20.527 1.00 86.69 69 ASP A N 1
ATOM 512 C CA . ASP A 1 69 ? 14.421 -2.774 -19.440 1.00 86.69 69 ASP A CA 1
ATOM 513 C C . ASP A 1 69 ? 13.163 -2.701 -18.547 1.00 86.69 69 ASP A C 1
ATOM 515 O O . ASP A 1 69 ? 13.207 -3.051 -17.364 1.00 86.69 69 ASP A O 1
ATOM 519 N N . GLY A 1 70 ? 12.016 -2.291 -19.104 1.00 84.50 70 GLY A N 1
ATOM 520 C CA . GLY A 1 70 ? 10.786 -2.058 -18.346 1.00 84.50 70 GLY A CA 1
ATOM 521 C C . GLY A 1 70 ? 10.330 -3.234 -17.478 1.00 84.50 70 GLY A C 1
ATOM 522 O O . GLY A 1 70 ? 9.930 -3.037 -16.336 1.00 84.50 70 GLY A O 1
ATOM 523 N N . ILE A 1 71 ? 10.504 -4.479 -17.933 1.00 87.81 71 ILE A N 1
ATOM 524 C CA . ILE A 1 71 ? 10.199 -5.678 -17.127 1.00 87.81 71 ILE A CA 1
ATOM 525 C C . ILE A 1 71 ? 11.084 -5.757 -15.870 1.00 87.81 71 ILE A C 1
ATOM 527 O O . ILE A 1 71 ? 10.586 -6.034 -14.778 1.00 87.81 71 ILE A O 1
ATOM 531 N N . LYS A 1 72 ? 12.392 -5.489 -15.998 1.00 89.06 72 LYS A N 1
ATOM 532 C CA . LYS A 1 72 ? 13.322 -5.463 -14.856 1.00 89.06 72 LYS A CA 1
ATOM 533 C C . LYS A 1 72 ? 12.974 -4.333 -13.893 1.00 89.06 72 LYS A C 1
ATOM 535 O O . LYS A 1 72 ? 12.981 -4.549 -12.685 1.00 89.06 72 LYS A O 1
ATOM 540 N N . ARG A 1 73 ? 12.634 -3.155 -14.418 1.00 86.50 73 ARG A N 1
ATOM 541 C CA . ARG A 1 73 ? 12.231 -2.001 -13.604 1.00 86.50 73 ARG A CA 1
ATOM 542 C C . ARG A 1 73 ? 10.925 -2.232 -12.864 1.00 86.50 73 ARG A C 1
ATOM 544 O O . ARG A 1 73 ? 10.839 -1.903 -11.690 1.00 86.50 73 ARG A O 1
ATOM 551 N N . VAL A 1 74 ? 9.935 -2.850 -13.503 1.00 87.31 74 VAL A N 1
ATOM 552 C CA . VAL A 1 74 ? 8.686 -3.242 -12.837 1.00 87.31 74 VAL A CA 1
ATOM 553 C C . VAL A 1 74 ? 8.964 -4.249 -11.718 1.00 87.31 74 VAL A C 1
ATOM 555 O O . VAL A 1 74 ? 8.384 -4.127 -10.639 1.00 87.31 74 VAL A O 1
ATOM 558 N N . ALA A 1 75 ? 9.866 -5.214 -11.930 1.00 87.50 75 ALA A N 1
ATOM 559 C CA . ALA A 1 75 ? 10.251 -6.168 -10.891 1.00 87.50 75 ALA A CA 1
ATOM 560 C C . ALA A 1 75 ? 10.927 -5.483 -9.689 1.00 87.50 75 ALA A C 1
ATOM 562 O O . ALA A 1 75 ? 10.570 -5.777 -8.546 1.00 87.50 75 ALA A O 1
ATOM 563 N N . ASP A 1 76 ? 11.850 -4.552 -9.939 1.00 87.94 76 ASP A N 1
ATOM 564 C CA . ASP A 1 76 ? 12.537 -3.787 -8.892 1.00 87.94 76 ASP A CA 1
ATOM 565 C C . ASP A 1 76 ? 11.556 -2.887 -8.125 1.00 87.94 76 ASP A C 1
ATOM 567 O O . ASP A 1 76 ? 11.426 -2.993 -6.906 1.00 87.94 76 ASP A O 1
ATOM 571 N N . PHE A 1 77 ? 10.727 -2.136 -8.852 1.00 84.62 77 PHE A N 1
ATOM 572 C CA . PHE A 1 77 ? 9.702 -1.265 -8.285 1.00 84.62 77 PHE A CA 1
ATOM 573 C C . PHE A 1 77 ? 8.678 -2.036 -7.440 1.00 84.62 77 PHE A C 1
ATOM 575 O O . PHE A 1 77 ? 8.311 -1.614 -6.345 1.00 84.62 77 PHE A O 1
ATOM 582 N N . THR A 1 78 ? 8.245 -3.217 -7.891 1.00 84.75 78 THR A N 1
ATOM 583 C CA . THR A 1 78 ? 7.337 -4.076 -7.108 1.00 84.75 78 THR A CA 1
ATOM 584 C C . THR A 1 78 ? 7.995 -4.544 -5.808 1.00 84.75 78 THR A C 1
ATOM 586 O O . THR A 1 78 ? 7.328 -4.656 -4.776 1.00 84.75 78 THR A O 1
ATOM 589 N N . LYS A 1 79 ? 9.309 -4.793 -5.831 1.00 85.75 79 LYS A N 1
ATOM 590 C CA . LYS A 1 79 ? 10.085 -5.187 -4.652 1.00 85.75 79 LYS A CA 1
ATOM 591 C C . LYS A 1 79 ? 10.202 -4.034 -3.653 1.00 85.75 79 LYS A C 1
ATOM 593 O O . LYS A 1 79 ? 9.971 -4.251 -2.463 1.00 85.75 79 LYS A O 1
ATOM 598 N N . GLU A 1 80 ? 10.471 -2.820 -4.129 1.00 84.31 80 GLU A N 1
ATOM 599 C CA . GLU A 1 80 ? 10.485 -1.603 -3.304 1.00 84.31 80 GLU A CA 1
ATOM 600 C C . GLU A 1 80 ? 9.120 -1.320 -2.663 1.00 84.31 80 GLU A C 1
ATOM 602 O O . GLU A 1 80 ? 9.028 -1.030 -1.467 1.00 84.31 80 GLU A O 1
ATOM 607 N N . LEU A 1 81 ? 8.037 -1.461 -3.430 1.00 81.50 81 LEU A N 1
ATOM 608 C CA . LEU A 1 81 ? 6.676 -1.281 -2.926 1.00 81.50 81 LEU A CA 1
ATOM 609 C C . LEU A 1 81 ? 6.308 -2.325 -1.875 1.00 81.50 81 LEU A C 1
ATOM 611 O O . LEU A 1 81 ? 5.669 -1.990 -0.878 1.00 81.50 81 LEU A O 1
ATOM 615 N N . LYS A 1 82 ? 6.728 -3.580 -2.072 1.00 80.12 82 LYS A N 1
ATOM 616 C CA . LYS A 1 82 ? 6.511 -4.640 -1.088 1.00 80.12 82 LYS A CA 1
ATOM 617 C C . LYS A 1 82 ? 7.245 -4.341 0.219 1.00 80.12 82 LYS A C 1
ATOM 619 O O . LYS A 1 82 ? 6.618 -4.400 1.270 1.00 80.12 82 LYS A O 1
ATOM 624 N N . LEU A 1 83 ? 8.507 -3.910 0.151 1.00 80.75 83 LEU A N 1
ATOM 625 C CA . LEU A 1 83 ? 9.283 -3.463 1.320 1.00 80.75 83 LEU A CA 1
ATOM 626 C C . LEU A 1 83 ? 8.645 -2.265 2.039 1.00 80.75 83 LEU A C 1
ATOM 628 O O . LEU A 1 83 ? 8.793 -2.111 3.245 1.00 80.75 83 LEU A O 1
ATOM 632 N N . ALA A 1 84 ? 7.942 -1.399 1.310 1.00 73.75 84 ALA A N 1
ATOM 633 C CA . ALA A 1 84 ? 7.222 -0.270 1.891 1.00 73.75 84 ALA A CA 1
ATOM 634 C C . ALA A 1 84 ? 5.847 -0.639 2.472 1.00 73.75 84 ALA A C 1
ATOM 636 O O . ALA A 1 84 ? 5.297 0.123 3.273 1.00 73.75 84 ALA A O 1
ATOM 637 N N . SER A 1 85 ? 5.290 -1.774 2.046 1.00 66.31 85 SER A N 1
ATOM 638 C CA . SER A 1 85 ? 4.001 -2.299 2.491 1.00 66.31 85 SER A CA 1
ATOM 639 C C . SER A 1 85 ? 4.116 -3.251 3.683 1.00 66.31 85 SER A C 1
ATOM 641 O O . SER A 1 85 ? 3.100 -3.473 4.347 1.00 66.31 85 SER A O 1
ATOM 643 N N . GLU A 1 86 ? 5.292 -3.817 3.953 1.00 59.81 86 GLU A N 1
ATOM 644 C CA . GLU A 1 86 ? 5.600 -4.682 5.109 1.00 59.81 86 GLU A CA 1
ATOM 645 C C . GLU A 1 86 ? 5.863 -3.844 6.371 1.00 59.81 86 GLU A C 1
ATOM 647 O O . GLU A 1 86 ? 5.178 -4.104 7.390 1.00 59.81 86 GLU A O 1
#